Protein AF-A0A2N3DFK4-F1 (afdb_monomer_lite)

Structure (mmCIF, N/CA/C/O backbone):
data_AF-A0A2N3DFK4-F1
#
_entry.id   AF-A0A2N3DFK4-F1
#
loop_
_atom_site.group_PDB
_atom_site.id
_atom_site.type_symbol
_atom_site.label_atom_id
_atom_site.label_alt_id
_atom_site.label_comp_id
_atom_site.label_asym_id
_atom_site.label_entity_id
_atom_site.label_seq_id
_atom_site.pdbx_PDB_ins_code
_atom_site.Cartn_x
_atom_site.Cartn_y
_atom_site.Cartn_z
_atom_site.occupancy
_atom_site.B_iso_or_equiv
_atom_site.auth_seq_id
_atom_site.auth_comp_id
_atom_site.auth_asym_id
_atom_site.auth_atom_id
_atom_site.pdbx_PDB_model_num
ATOM 1 N N . MET A 1 1 ? 39.354 39.787 -42.363 1.00 54.41 1 MET A N 1
ATOM 2 C CA . MET A 1 1 ? 38.501 39.915 -41.153 1.00 54.41 1 MET A CA 1
ATOM 3 C C . MET A 1 1 ? 37.294 38.965 -41.129 1.00 54.41 1 MET A C 1
ATOM 5 O O . MET A 1 1 ? 36.958 38.492 -40.057 1.00 54.41 1 MET A O 1
ATOM 9 N N . LYS A 1 2 ? 36.659 38.620 -42.266 1.00 54.75 2 LYS A N 1
ATOM 10 C CA . LYS A 1 2 ? 35.483 37.714 -42.317 1.00 54.75 2 LYS A CA 1
ATOM 11 C C . LYS A 1 2 ? 35.803 36.222 -42.075 1.00 54.75 2 LYS A C 1
ATOM 13 O O . LYS A 1 2 ? 34.944 35.485 -41.614 1.00 54.75 2 LYS A O 1
ATOM 18 N N . HIS A 1 3 ? 37.034 35.784 -42.357 1.00 55.09 3 HIS A N 1
ATOM 19 C CA . HIS A 1 3 ? 37.445 34.375 -42.220 1.00 55.09 3 HIS A CA 1
ATOM 20 C C . HIS A 1 3 ? 37.731 33.953 -40.770 1.00 55.09 3 HIS A C 1
ATOM 22 O O . HIS A 1 3 ? 37.628 32.777 -40.447 1.00 55.09 3 HIS A O 1
ATOM 28 N N . TRP A 1 4 ? 38.041 34.903 -39.878 1.00 56.91 4 TRP A N 1
ATOM 29 C CA . TRP A 1 4 ? 38.303 34.601 -38.463 1.00 56.91 4 TRP A CA 1
ATOM 30 C C . TRP A 1 4 ? 37.023 34.250 -37.692 1.00 56.91 4 TRP A C 1
ATOM 32 O O . TRP A 1 4 ? 37.063 33.412 -36.799 1.00 56.91 4 TRP A O 1
ATOM 42 N N . ALA A 1 5 ? 35.872 34.805 -38.088 1.00 57.12 5 ALA A N 1
ATOM 43 C CA . ALA A 1 5 ? 34.580 34.495 -37.471 1.00 57.12 5 ALA A CA 1
ATOM 44 C C . ALA A 1 5 ? 34.098 33.058 -37.758 1.00 57.12 5 ALA A C 1
ATOM 46 O O . ALA A 1 5 ? 33.398 32.471 -36.941 1.00 57.12 5 ALA A O 1
ATOM 47 N N . ILE A 1 6 ? 34.496 32.476 -38.895 1.00 57.91 6 ILE A N 1
ATOM 48 C CA . ILE A 1 6 ? 34.094 31.116 -39.292 1.00 57.91 6 ILE A CA 1
ATOM 49 C C . ILE A 1 6 ? 34.887 30.062 -38.505 1.00 57.91 6 ILE A C 1
ATOM 51 O O . ILE A 1 6 ? 34.331 29.050 -38.095 1.00 57.91 6 ILE A O 1
ATOM 55 N N . ILE A 1 7 ? 36.167 30.325 -38.224 1.00 58.62 7 ILE A N 1
ATOM 56 C CA . ILE A 1 7 ? 37.032 29.409 -37.462 1.00 58.62 7 ILE A CA 1
ATOM 57 C C . ILE A 1 7 ? 36.583 29.312 -35.993 1.00 58.62 7 ILE A C 1
ATOM 59 O O . ILE A 1 7 ? 36.612 28.228 -35.414 1.00 58.62 7 ILE A O 1
ATOM 63 N N . LEU A 1 8 ? 36.092 30.410 -35.405 1.00 58.09 8 LEU A N 1
ATOM 64 C CA . LEU A 1 8 ? 35.601 30.415 -34.022 1.00 58.09 8 LEU A CA 1
ATOM 65 C C . LEU A 1 8 ? 34.311 29.590 -33.836 1.00 58.09 8 LEU A C 1
ATOM 67 O O . LEU A 1 8 ? 34.125 28.982 -32.787 1.00 58.09 8 LEU A O 1
ATOM 71 N N . ALA A 1 9 ? 33.438 29.533 -34.848 1.00 57.19 9 ALA A N 1
ATOM 72 C CA . ALA A 1 9 ? 32.181 28.783 -34.782 1.00 57.19 9 ALA A CA 1
ATOM 73 C C . ALA A 1 9 ? 32.377 27.255 -34.860 1.00 57.19 9 ALA A C 1
ATOM 75 O O . ALA A 1 9 ? 31.600 26.508 -34.274 1.00 57.19 9 ALA A O 1
ATOM 76 N N . VAL A 1 10 ? 33.429 26.781 -35.538 1.00 58.81 10 VAL A N 1
ATOM 77 C CA . VAL A 1 10 ? 33.727 25.340 -35.674 1.00 58.81 10 VAL A CA 1
ATOM 78 C C . VAL A 1 10 ? 34.349 24.760 -34.395 1.00 58.81 10 VAL A C 1
ATOM 80 O O . VAL A 1 10 ? 34.093 23.608 -34.058 1.00 58.81 10 VAL A O 1
ATOM 83 N N . LEU A 1 11 ? 35.103 25.559 -33.631 1.00 59.09 11 LEU A N 1
ATOM 84 C CA . LEU A 1 11 ? 35.732 25.120 -32.375 1.00 59.09 11 LEU A CA 1
ATOM 85 C C . LEU A 1 11 ? 34.728 24.879 -31.231 1.00 59.09 11 LEU A C 1
ATOM 87 O O . LEU A 1 11 ? 34.996 24.064 -30.355 1.00 59.09 11 LEU A O 1
ATOM 91 N N . LEU A 1 12 ? 33.565 25.538 -31.243 1.00 58.53 12 LEU A N 1
ATOM 92 C CA . LEU A 1 12 ? 32.531 25.395 -30.204 1.00 58.53 12 LEU A CA 1
ATOM 93 C C . LEU A 1 12 ? 31.617 24.169 -30.396 1.00 58.53 12 LEU A C 1
ATOM 95 O O . LEU A 1 12 ? 30.935 23.778 -29.454 1.00 58.53 12 LEU A O 1
ATOM 99 N N . ALA A 1 13 ? 31.610 23.543 -31.578 1.00 60.88 13 ALA A N 1
ATOM 100 C CA . ALA A 1 13 ? 30.760 22.383 -31.881 1.00 60.88 13 ALA A CA 1
ATOM 101 C C . ALA A 1 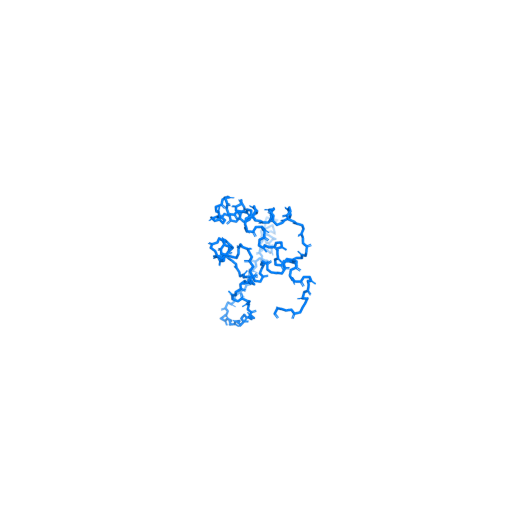13 ? 31.412 21.022 -31.549 1.00 60.88 13 ALA A C 1
ATOM 103 O O . ALA A 1 13 ? 30.752 19.991 -31.621 1.00 60.88 13 ALA A O 1
ATOM 104 N N . GLY A 1 14 ? 32.703 21.001 -31.194 1.00 59.41 14 GLY A N 1
ATOM 105 C CA . GLY A 1 14 ? 33.467 19.764 -30.974 1.00 59.41 14 GLY A CA 1
ATOM 106 C C . GLY A 1 14 ? 33.300 19.109 -29.596 1.00 59.41 14 GLY A C 1
ATOM 107 O O . GLY A 1 14 ? 33.773 17.992 -29.407 1.00 59.41 14 GLY A O 1
ATOM 108 N N . CYS A 1 15 ? 32.644 19.768 -28.635 1.00 66.31 15 CYS A N 1
ATOM 109 C CA . CYS A 1 15 ? 32.520 19.264 -27.259 1.00 66.31 15 CYS A CA 1
ATOM 110 C C . CYS A 1 15 ? 31.260 18.413 -26.996 1.00 66.31 15 CYS A C 1
ATOM 112 O O . CYS A 1 15 ? 31.079 17.962 -25.870 1.00 66.31 15 CYS A O 1
ATOM 114 N N . ASP A 1 16 ? 30.412 18.167 -28.000 1.00 70.69 16 ASP A N 1
ATOM 115 C CA . ASP A 1 16 ? 29.177 17.367 -27.873 1.00 70.69 16 ASP A CA 1
ATOM 116 C C . ASP A 1 16 ? 29.331 15.987 -28.547 1.00 70.69 16 ASP A C 1
ATOM 118 O O . ASP A 1 16 ? 28.545 15.571 -29.398 1.00 70.69 16 ASP A O 1
ATOM 122 N N . SER A 1 17 ? 30.418 15.277 -28.225 1.00 73.19 17 SER A N 1
ATOM 123 C CA . SER A 1 17 ? 30.526 13.855 -28.573 1.00 73.19 17 SER A CA 1
ATOM 124 C C . SER A 1 17 ? 29.828 13.047 -27.486 1.00 73.19 17 SER A C 1
ATOM 126 O O . SER A 1 17 ? 30.266 13.041 -26.334 1.00 73.19 17 SER A O 1
ATOM 128 N N . ARG A 1 18 ? 28.728 12.372 -27.837 1.00 77.69 18 ARG A N 1
ATOM 129 C CA . ARG A 1 18 ? 28.069 11.433 -26.922 1.00 77.69 18 ARG A CA 1
ATOM 130 C C . ARG A 1 18 ? 29.042 10.296 -26.592 1.00 77.69 18 ARG A C 1
ATOM 132 O O . ARG A 1 18 ? 29.732 9.834 -27.499 1.00 77.69 18 ARG A O 1
ATOM 139 N N . PRO A 1 19 ? 29.104 9.834 -25.333 1.00 82.44 19 PRO A N 1
ATOM 140 C CA . PRO A 1 19 ? 29.914 8.674 -24.999 1.00 82.44 19 PRO A CA 1
ATOM 141 C C . PRO A 1 19 ? 29.431 7.456 -25.792 1.00 82.44 19 PRO A C 1
ATOM 143 O O . PRO A 1 19 ? 28.224 7.218 -25.889 1.00 82.44 19 PRO A O 1
ATOM 146 N N . ASP A 1 20 ? 30.369 6.674 -26.325 1.00 83.38 20 ASP A N 1
ATOM 147 C CA . ASP A 1 20 ? 30.066 5.351 -26.865 1.00 83.38 20 ASP A CA 1
ATOM 148 C C . ASP A 1 20 ? 29.647 4.435 -25.709 1.00 83.38 20 ASP A C 1
ATOM 150 O O . ASP A 1 20 ? 30.456 4.055 -24.859 1.00 83.38 20 ASP A O 1
ATOM 154 N N . VAL A 1 21 ? 28.356 4.106 -25.654 1.00 89.12 21 VAL A N 1
ATOM 155 C CA . VAL A 1 21 ? 27.804 3.166 -24.674 1.00 89.12 21 VAL A CA 1
ATOM 156 C C . VAL A 1 21 ? 27.766 1.780 -25.304 1.00 89.12 21 VAL A C 1
ATOM 158 O O . VAL A 1 21 ? 26.984 1.523 -26.219 1.00 89.12 21 VAL A O 1
ATOM 161 N N . VAL A 1 22 ? 28.593 0.870 -24.790 1.00 90.75 22 VAL A N 1
ATOM 162 C CA . VAL A 1 22 ? 28.540 -0.554 -25.138 1.00 90.75 22 VAL A CA 1
ATOM 163 C C . VAL A 1 22 ? 27.691 -1.275 -24.095 1.00 90.75 22 VAL A C 1
ATOM 165 O O . VAL A 1 22 ? 28.096 -1.410 -22.941 1.00 90.75 22 VAL A O 1
ATOM 168 N N . PHE A 1 23 ? 26.507 -1.742 -24.492 1.00 91.19 23 PHE A N 1
ATOM 169 C CA . PHE A 1 23 ? 25.668 -2.578 -23.636 1.00 91.19 23 PHE A CA 1
ATOM 170 C C . PHE A 1 23 ? 26.189 -4.015 -23.634 1.00 91.19 23 PHE A C 1
ATOM 172 O O . PHE A 1 23 ? 26.379 -4.620 -24.689 1.00 91.19 23 PHE A O 1
ATOM 179 N N . VAL A 1 24 ? 26.396 -4.568 -22.442 1.00 91.56 24 VAL A N 1
ATOM 180 C CA . VAL A 1 24 ? 26.731 -5.981 -22.240 1.00 91.56 24 VAL A CA 1
ATOM 181 C C . VAL A 1 24 ? 25.594 -6.670 -21.501 1.00 91.56 24 VAL A C 1
ATOM 183 O O . VAL A 1 24 ? 24.875 -6.042 -20.724 1.00 91.56 24 VAL A O 1
ATOM 186 N N . ASN A 1 25 ? 25.432 -7.970 -21.734 1.00 92.62 25 ASN A N 1
ATOM 187 C CA . ASN A 1 25 ? 24.485 -8.765 -20.964 1.00 92.62 25 ASN A CA 1
ATOM 188 C C . ASN A 1 25 ? 24.968 -8.871 -19.515 1.00 92.62 25 ASN A C 1
ATOM 190 O O . ASN A 1 25 ? 26.109 -9.257 -19.264 1.00 92.62 25 ASN A O 1
ATOM 194 N N . ALA A 1 26 ? 24.080 -8.567 -18.576 1.00 91.31 26 ALA A N 1
ATOM 195 C CA . ALA A 1 26 ? 24.291 -8.769 -17.152 1.00 91.31 26 ALA A CA 1
ATOM 196 C C . ALA A 1 26 ? 23.145 -9.621 -16.602 1.00 91.31 26 ALA A C 1
ATOM 198 O O . ALA A 1 26 ? 21.996 -9.466 -17.016 1.00 91.31 26 ALA A O 1
ATOM 199 N N . ALA A 1 27 ? 23.467 -10.518 -15.676 1.00 94.12 27 ALA A N 1
ATOM 200 C CA . ALA A 1 27 ? 22.487 -11.289 -14.928 1.00 94.12 27 ALA A CA 1
ATOM 201 C C . ALA A 1 27 ? 22.459 -10.789 -13.483 1.00 94.12 27 ALA A C 1
ATOM 203 O O . ALA A 1 27 ? 23.504 -10.471 -12.913 1.00 94.12 27 ALA A O 1
ATOM 204 N N . ILE A 1 28 ? 21.265 -10.743 -12.901 1.00 93.94 28 ILE A N 1
ATOM 205 C CA . ILE A 1 28 ? 21.055 -10.462 -11.482 1.00 93.94 28 ILE A CA 1
ATOM 206 C C . ILE A 1 28 ? 20.170 -11.556 -10.890 1.00 93.94 28 ILE A C 1
ATOM 208 O O . ILE A 1 28 ? 19.244 -12.032 -11.548 1.00 93.94 28 ILE A O 1
ATOM 212 N N . THR A 1 29 ? 20.454 -11.939 -9.651 1.00 94.94 29 THR A N 1
ATOM 213 C CA . THR A 1 29 ? 19.583 -12.805 -8.851 1.00 94.94 29 THR A CA 1
ATOM 214 C C . THR A 1 29 ? 18.762 -11.911 -7.935 1.00 94.94 29 THR A C 1
ATOM 216 O O . THR A 1 29 ? 19.333 -11.096 -7.208 1.00 94.94 29 THR A O 1
ATOM 219 N N . LEU A 1 30 ? 17.436 -12.030 -7.992 1.00 90.75 30 LEU A N 1
ATOM 220 C CA . LEU A 1 30 ? 16.549 -11.302 -7.087 1.00 90.75 30 LEU A CA 1
ATOM 221 C C . LEU A 1 30 ? 16.521 -11.992 -5.713 1.00 90.75 30 LEU A C 1
ATOM 223 O O . LEU A 1 30 ? 16.631 -13.218 -5.666 1.00 90.75 30 LEU A O 1
ATOM 227 N N . PRO A 1 31 ? 16.407 -11.231 -4.609 1.00 88.56 31 PRO A N 1
ATOM 228 C CA . PRO A 1 31 ? 16.175 -11.812 -3.293 1.00 88.56 31 PRO A CA 1
ATOM 229 C C . PRO A 1 31 ? 14.798 -12.485 -3.228 1.00 88.56 31 PRO A C 1
ATOM 231 O O . PRO A 1 31 ? 13.912 -12.176 -4.029 1.00 88.56 31 PRO A O 1
ATOM 234 N N . ASP A 1 32 ? 14.627 -13.374 -2.251 1.00 88.81 32 ASP A N 1
ATOM 235 C CA . ASP A 1 32 ? 13.341 -14.012 -1.980 1.00 88.81 32 ASP A CA 1
ATOM 236 C C . ASP A 1 32 ? 12.300 -12.984 -1.514 1.00 88.81 32 ASP A C 1
ATOM 238 O O . ASP A 1 32 ? 12.620 -12.013 -0.822 1.00 88.81 32 ASP A O 1
ATOM 242 N N . ASP A 1 33 ? 11.043 -13.226 -1.878 1.00 86.44 33 ASP A N 1
ATOM 243 C CA . ASP A 1 33 ? 9.894 -12.398 -1.523 1.00 86.44 33 ASP A CA 1
ATOM 244 C C . ASP A 1 33 ? 8.756 -13.312 -1.033 1.00 86.44 33 ASP A C 1
ATOM 246 O O . ASP A 1 33 ? 8.619 -14.421 -1.565 1.00 86.44 33 ASP A O 1
ATOM 250 N N . PRO A 1 34 ? 7.931 -12.919 -0.040 1.00 86.12 34 PRO A N 1
ATOM 251 C CA . PRO A 1 34 ? 6.831 -13.751 0.415 1.00 86.12 34 PRO A CA 1
ATOM 252 C C . PRO A 1 34 ? 5.875 -14.031 -0.740 1.00 86.12 34 PRO A C 1
ATOM 254 O O . PRO A 1 34 ? 5.339 -13.110 -1.357 1.00 86.12 34 PRO A O 1
ATOM 257 N N . ALA A 1 35 ? 5.650 -15.313 -1.012 1.00 85.19 35 ALA A N 1
ATOM 258 C CA . ALA A 1 35 ? 4.698 -15.742 -2.030 1.00 85.19 35 ALA A CA 1
ATOM 259 C C . ALA A 1 35 ? 3.244 -15.547 -1.573 1.00 85.19 35 ALA A C 1
ATOM 261 O O . ALA A 1 35 ? 2.351 -15.372 -2.399 1.00 85.19 35 ALA A O 1
ATOM 262 N N . GLU A 1 36 ? 3.013 -15.566 -0.258 1.00 91.44 36 GLU A N 1
ATOM 263 C CA . GLU A 1 36 ? 1.685 -15.587 0.342 1.00 91.44 36 GLU A CA 1
ATOM 264 C C . GLU A 1 36 ? 1.489 -14.443 1.339 1.00 91.44 36 GLU A C 1
ATOM 266 O O . GLU A 1 36 ? 2.421 -13.941 1.971 1.00 91.44 36 GLU A O 1
ATOM 271 N N . LEU A 1 37 ? 0.232 -14.036 1.468 1.00 94.12 37 LEU A N 1
ATOM 272 C CA . LEU A 1 37 ? -0.235 -13.071 2.450 1.00 94.12 37 LEU A CA 1
ATOM 273 C C . LEU A 1 37 ? -0.631 -13.802 3.752 1.00 94.12 37 LEU A C 1
ATOM 275 O O . LEU A 1 37 ? -1.198 -14.893 3.673 1.00 94.12 37 LEU A O 1
ATOM 279 N N . PRO A 1 38 ? -0.386 -13.226 4.948 1.00 94.25 38 PRO A N 1
ATOM 280 C CA . PRO A 1 38 ? -0.765 -13.845 6.215 1.00 94.25 38 PRO A CA 1
ATOM 281 C C . PRO A 1 38 ? -2.263 -14.173 6.289 1.00 94.25 38 PRO A C 1
ATOM 283 O O . PRO A 1 38 ? -3.085 -13.420 5.755 1.00 94.25 38 PRO A O 1
ATOM 286 N N . PRO A 1 39 ? -2.654 -15.246 6.997 1.00 94.44 39 PRO A N 1
ATOM 287 C CA . PRO A 1 39 ? -4.061 -15.562 7.194 1.00 94.44 39 PRO A CA 1
ATOM 288 C C . PRO A 1 39 ? -4.767 -14.453 7.986 1.00 94.44 39 PRO A C 1
ATOM 290 O O . PRO A 1 39 ? -4.220 -13.906 8.943 1.00 94.44 39 PRO A O 1
ATOM 293 N N . GLY A 1 40 ? -6.009 -14.144 7.613 1.00 93.00 40 GLY A N 1
ATOM 294 C CA . GLY A 1 40 ? -6.815 -13.133 8.293 1.00 93.00 40 GLY A CA 1
ATOM 295 C C . GLY A 1 40 ? -8.180 -12.911 7.635 1.00 93.00 40 GLY A C 1
ATOM 296 O O . GLY A 1 40 ? -8.396 -13.351 6.501 1.00 93.00 40 GLY A O 1
ATOM 297 N N . PRO A 1 41 ? -9.117 -12.245 8.333 1.00 94.62 41 PRO A N 1
ATOM 298 C CA . PRO A 1 41 ? -10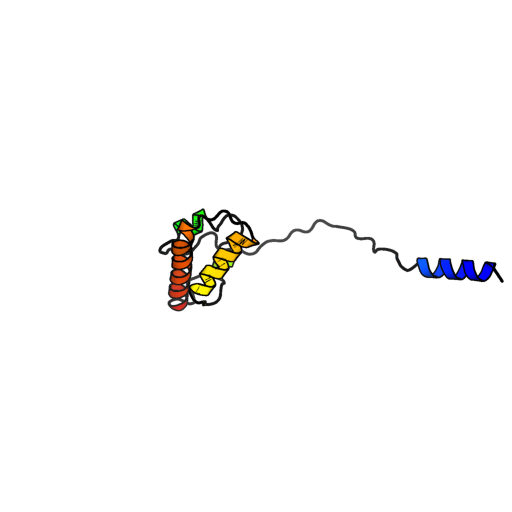.401 -11.859 7.749 1.00 94.62 41 PRO A CA 1
ATOM 299 C C . PRO A 1 41 ? -10.173 -10.920 6.557 1.00 94.62 41 PRO A C 1
ATOM 301 O O . PRO A 1 41 ? -9.382 -9.990 6.666 1.00 94.62 41 PRO A O 1
ATOM 304 N N . GLY A 1 42 ? -10.836 -11.176 5.427 1.00 95.69 42 GLY A N 1
ATOM 305 C CA . GLY A 1 42 ? -10.680 -10.387 4.199 1.00 95.69 42 GLY A CA 1
ATOM 306 C C . GLY A 1 42 ? -9.498 -10.773 3.302 1.00 95.69 42 GLY A C 1
ATOM 307 O O . GLY A 1 42 ? -9.289 -10.140 2.269 1.00 95.69 42 GLY A O 1
ATOM 308 N N . LEU A 1 43 ? -8.746 -11.835 3.636 1.00 96.19 43 LEU A N 1
ATOM 309 C CA . LEU A 1 43 ? -7.621 -12.306 2.813 1.00 96.19 43 LEU A CA 1
ATOM 310 C C . LEU A 1 43 ? -8.035 -12.577 1.360 1.00 96.19 43 LEU A C 1
ATOM 312 O O . LEU A 1 43 ? -7.317 -12.197 0.440 1.00 96.19 43 LEU A O 1
ATOM 316 N N . GLN A 1 44 ? -9.185 -13.223 1.149 1.00 95.81 44 GLN A N 1
ATOM 317 C CA . GLN A 1 44 ? -9.649 -13.571 -0.194 1.00 95.81 44 GLN A CA 1
ATOM 318 C C . GLN A 1 44 ? -9.862 -12.322 -1.057 1.00 95.81 44 GLN A C 1
ATOM 320 O O . GLN A 1 44 ? -9.364 -12.276 -2.181 1.00 95.81 44 GLN A O 1
ATOM 325 N N . ALA A 1 45 ? -10.492 -11.280 -0.505 1.00 96.12 45 ALA A N 1
ATOM 326 C CA . ALA A 1 45 ? -10.670 -10.011 -1.199 1.00 96.12 45 ALA A CA 1
ATOM 327 C C . ALA A 1 45 ? -9.320 -9.405 -1.622 1.00 96.12 45 ALA A C 1
ATOM 329 O O . ALA A 1 45 ? -9.180 -8.940 -2.750 1.00 96.12 45 ALA A O 1
ATOM 330 N N . VAL A 1 46 ? -8.289 -9.466 -0.773 1.00 96.69 46 VAL A N 1
ATOM 331 C CA . VAL A 1 46 ? -6.949 -8.968 -1.132 1.00 96.69 46 VAL A CA 1
ATOM 332 C C . VAL A 1 46 ? -6.272 -9.838 -2.192 1.00 96.69 46 VAL A C 1
ATOM 334 O O . VAL A 1 46 ? -5.687 -9.305 -3.136 1.00 96.69 46 VAL A O 1
ATOM 337 N N . VAL A 1 47 ? -6.358 -11.166 -2.079 1.00 95.12 47 VAL A N 1
ATOM 338 C CA . VAL A 1 47 ? -5.767 -12.090 -3.061 1.00 95.12 47 VAL A CA 1
ATOM 339 C C . VAL A 1 47 ? -6.363 -11.862 -4.448 1.00 95.12 47 VAL A C 1
ATOM 341 O O . VAL A 1 47 ? -5.610 -11.781 -5.417 1.00 95.12 47 VAL A O 1
ATOM 344 N N . GLU A 1 48 ? -7.680 -11.684 -4.535 1.00 94.88 48 GLU A N 1
ATOM 345 C CA . GLU A 1 48 ? -8.401 -11.485 -5.795 1.00 94.88 48 GLU A CA 1
ATOM 346 C C . GLU A 1 48 ? -8.145 -10.107 -6.424 1.00 94.88 48 GLU A C 1
ATOM 348 O O . GLU A 1 48 ? -8.133 -9.988 -7.649 1.00 94.88 48 GLU A O 1
ATOM 353 N N . ASN A 1 49 ? -7.901 -9.071 -5.612 1.00 95.81 49 ASN A N 1
ATOM 354 C CA . ASN A 1 49 ? -7.866 -7.684 -6.088 1.00 95.81 49 ASN A CA 1
ATOM 355 C C . ASN A 1 49 ? -6.465 -7.044 -6.130 1.00 95.81 49 ASN A C 1
ATOM 357 O O . ASN A 1 49 ? -6.271 -6.060 -6.845 1.00 95.81 49 ASN A O 1
ATOM 361 N N . CYS A 1 50 ? -5.482 -7.538 -5.367 1.00 95.50 50 CYS A N 1
ATOM 362 C CA . CYS A 1 50 ? -4.239 -6.790 -5.105 1.00 95.50 50 CYS A CA 1
ATOM 363 C C . CYS A 1 50 ? -2.945 -7.489 -5.551 1.00 95.50 50 CYS A C 1
ATOM 365 O O . CYS A 1 50 ? -1.896 -6.850 -5.591 1.00 95.50 50 CYS A O 1
ATOM 367 N N . THR A 1 51 ? -2.986 -8.774 -5.909 1.00 93.75 51 THR A N 1
ATOM 368 C CA . THR A 1 51 ? -1.773 -9.573 -6.196 1.00 93.75 51 THR A CA 1
ATOM 369 C C . THR A 1 51 ? -1.332 -9.552 -7.664 1.00 93.75 51 THR A C 1
ATOM 371 O O . THR A 1 51 ? -0.294 -10.109 -8.011 1.00 93.75 51 THR A O 1
ATOM 374 N N . ALA A 1 52 ? -2.080 -8.870 -8.537 1.00 93.62 52 ALA A N 1
ATOM 375 C CA . ALA A 1 52 ? -1.803 -8.828 -9.973 1.00 93.62 52 ALA A CA 1
ATOM 376 C C . ALA A 1 52 ? -0.616 -7.927 -10.372 1.00 93.62 52 ALA A C 1
AT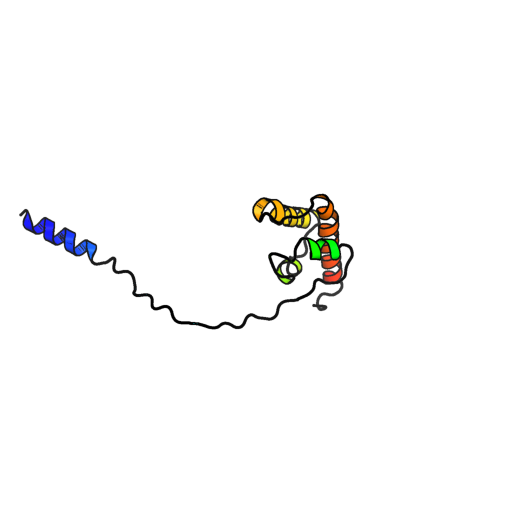OM 378 O O . ALA A 1 52 ? -0.024 -8.136 -11.430 1.00 93.62 52 ALA A O 1
ATOM 379 N N . CYS A 1 53 ? -0.286 -6.908 -9.569 1.00 95.81 53 CYS A N 1
ATOM 380 C CA . CYS A 1 53 ? 0.623 -5.829 -9.991 1.00 95.81 53 CYS A CA 1
ATOM 381 C C . CYS A 1 53 ? 1.916 -5.727 -9.174 1.00 95.81 53 CYS A C 1
ATOM 383 O O . CYS A 1 53 ? 2.920 -5.232 -9.684 1.00 95.81 53 CYS A O 1
ATOM 385 N N . HIS A 1 54 ? 1.905 -6.143 -7.911 1.00 95.00 54 HIS A N 1
ATOM 386 C CA . HIS A 1 54 ? 3.074 -6.101 -7.037 1.00 95.00 54 HIS A CA 1
ATOM 387 C C . HIS A 1 54 ? 3.030 -7.249 -6.033 1.00 95.00 54 HIS A C 1
ATOM 389 O O . HIS A 1 54 ? 1.982 -7.843 -5.780 1.00 95.00 54 HIS A O 1
ATOM 395 N N . SER A 1 55 ? 4.177 -7.538 -5.433 1.00 93.25 55 SER A N 1
ATOM 396 C CA . SER A 1 55 ? 4.314 -8.631 -4.483 1.00 93.25 55 SER A CA 1
ATOM 397 C C . SER A 1 55 ? 3.662 -8.349 -3.120 1.00 93.25 55 SER A C 1
ATOM 399 O O . SER A 1 55 ? 3.417 -7.184 -2.766 1.00 93.25 55 SER A O 1
ATOM 401 N N . PRO A 1 56 ? 3.410 -9.403 -2.319 1.00 93.56 56 PRO A N 1
ATOM 402 C CA . PRO A 1 56 ? 2.931 -9.284 -0.945 1.00 93.56 56 PRO A CA 1
ATOM 403 C C . PRO A 1 56 ? 3.789 -8.405 -0.039 1.00 93.56 56 PRO A C 1
ATOM 405 O O . PRO A 1 56 ? 3.240 -7.628 0.743 1.00 93.56 56 PRO A O 1
ATOM 408 N N . SER A 1 57 ? 5.119 -8.440 -0.156 1.00 91.69 57 SER A N 1
ATOM 409 C CA . SER A 1 57 ? 5.983 -7.644 0.728 1.00 91.69 57 SER A CA 1
ATOM 410 C C . SER A 1 57 ? 5.765 -6.142 0.602 1.00 91.69 57 SER A C 1
ATOM 412 O O . SER A 1 57 ? 5.924 -5.426 1.588 1.00 91.69 57 SER A O 1
ATOM 414 N N . THR A 1 58 ? 5.353 -5.644 -0.566 1.00 92.31 58 THR A N 1
ATOM 415 C CA . THR A 1 58 ? 5.027 -4.219 -0.741 1.00 92.31 58 THR A CA 1
ATOM 416 C C . THR A 1 58 ? 3.847 -3.812 0.150 1.00 92.31 58 THR A C 1
ATOM 418 O O . THR A 1 58 ? 3.816 -2.701 0.684 1.00 92.31 58 THR A O 1
ATOM 421 N N . MET A 1 59 ? 2.898 -4.729 0.360 1.00 93.88 59 MET A N 1
ATOM 422 C CA . MET A 1 59 ? 1.757 -4.540 1.257 1.00 93.88 59 MET A CA 1
ATOM 423 C C . MET A 1 59 ? 2.157 -4.728 2.726 1.00 93.88 59 MET A C 1
ATOM 425 O O . MET A 1 59 ? 1.756 -3.942 3.581 1.00 93.88 59 MET A O 1
ATOM 429 N N . LEU A 1 60 ? 2.976 -5.738 3.028 1.00 91.81 60 LEU A N 1
ATOM 430 C CA . LEU A 1 60 ? 3.315 -6.117 4.405 1.00 91.81 60 LEU A CA 1
ATOM 431 C C . LEU A 1 60 ? 4.347 -5.202 5.074 1.00 91.81 60 LEU A C 1
ATOM 433 O O . LEU A 1 60 ? 4.388 -5.141 6.299 1.00 91.81 60 LEU A O 1
ATOM 437 N N . GLN A 1 61 ? 5.154 -4.479 4.295 1.00 90.81 61 GLN A N 1
ATOM 438 C CA . GLN A 1 61 ? 6.187 -3.568 4.806 1.00 90.81 61 GLN A CA 1
ATOM 439 C C . GLN A 1 61 ? 5.669 -2.160 5.135 1.00 90.81 61 GLN A C 1
ATOM 441 O O . GLN A 1 61 ? 6.458 -1.265 5.446 1.00 90.81 61 GLN A O 1
ATOM 446 N N . GLN A 1 62 ? 4.355 -1.926 5.064 1.00 93.31 62 GLN A N 1
ATOM 447 C CA . GLN A 1 62 ? 3.804 -0.635 5.461 1.00 93.31 62 GLN A CA 1
ATOM 448 C C . GLN A 1 62 ? 3.987 -0.417 6.972 1.00 93.31 62 GLN A C 1
ATOM 450 O O . GLN A 1 62 ? 3.742 -1.335 7.759 1.00 93.31 62 GLN A O 1
ATOM 455 N N . PRO A 1 63 ? 4.377 0.795 7.410 1.00 92.81 63 PRO A N 1
ATOM 456 C CA . PRO A 1 63 ? 4.418 1.110 8.831 1.00 92.81 63 PRO A CA 1
ATOM 457 C C . PRO A 1 63 ? 3.021 0.977 9.446 1.00 92.81 63 PRO A C 1
ATOM 459 O O . PRO A 1 63 ? 2.012 1.001 8.740 1.00 92.81 63 PRO A O 1
ATOM 462 N N . GLN A 1 64 ? 2.954 0.894 10.776 1.00 93.44 64 GLN A N 1
ATOM 463 C CA . GLN A 1 64 ? 1.680 0.929 11.495 1.00 93.44 64 GLN A CA 1
ATOM 464 C C . GLN A 1 64 ? 0.944 2.230 11.167 1.00 93.44 64 GLN A C 1
ATOM 466 O O . GLN A 1 64 ? 1.423 3.324 11.477 1.00 93.44 64 GLN A O 1
ATOM 471 N N . VAL A 1 65 ? -0.203 2.112 10.503 1.00 95.44 65 VAL A N 1
ATOM 472 C CA . VAL A 1 65 ? -0.981 3.253 10.027 1.00 95.44 65 VAL A CA 1
ATOM 473 C C . VAL A 1 65 ? -2.458 3.060 10.351 1.00 95.44 65 VAL A C 1
ATOM 475 O O . VAL A 1 65 ? -2.959 1.937 10.371 1.00 95.44 65 VAL A O 1
ATOM 478 N N . PRO A 1 66 ? -3.193 4.153 10.609 1.00 96.62 66 PRO A N 1
ATOM 479 C CA . PRO A 1 66 ? -4.614 4.053 10.898 1.00 96.62 66 PRO A CA 1
ATOM 480 C C . PRO A 1 66 ? -5.394 3.591 9.663 1.00 96.62 66 PRO A C 1
ATOM 482 O O . PRO A 1 66 ? -4.979 3.816 8.525 1.00 96.62 66 PRO A O 1
ATOM 485 N N . ARG A 1 67 ? -6.594 3.048 9.892 1.00 97.12 67 ARG A N 1
ATOM 486 C CA . ARG A 1 67 ? -7.546 2.640 8.848 1.00 97.12 67 ARG A CA 1
ATOM 487 C C . ARG A 1 67 ? -7.694 3.661 7.714 1.00 97.12 67 ARG A C 1
ATOM 489 O O . ARG A 1 67 ? -7.558 3.306 6.552 1.00 97.12 67 ARG A O 1
ATOM 496 N N . ALA A 1 68 ? -7.904 4.935 8.049 1.00 97.88 68 ALA A N 1
ATOM 497 C CA . ALA A 1 68 ? -8.091 5.997 7.055 1.00 97.88 68 ALA A CA 1
ATOM 498 C C . ALA A 1 68 ? -6.893 6.132 6.095 1.00 97.88 68 ALA A C 1
ATOM 500 O O . ALA A 1 68 ? -7.036 6.529 4.938 1.00 97.88 68 ALA A O 1
ATOM 501 N N . LYS A 1 69 ? -5.685 5.784 6.558 1.00 98.12 69 LYS A N 1
ATOM 502 C CA . LYS A 1 69 ? -4.507 5.765 5.697 1.00 98.12 69 LYS A CA 1
ATOM 503 C C . LYS A 1 69 ? -4.505 4.551 4.771 1.00 98.12 69 LYS A C 1
ATOM 505 O O . LYS A 1 69 ? -4.128 4.711 3.614 1.00 98.12 69 LYS A O 1
ATOM 510 N N . TRP A 1 70 ? -4.949 3.387 5.244 1.00 97.69 70 TRP A N 1
ATOM 511 C CA . TRP A 1 70 ? -5.172 2.212 4.397 1.00 97.69 70 T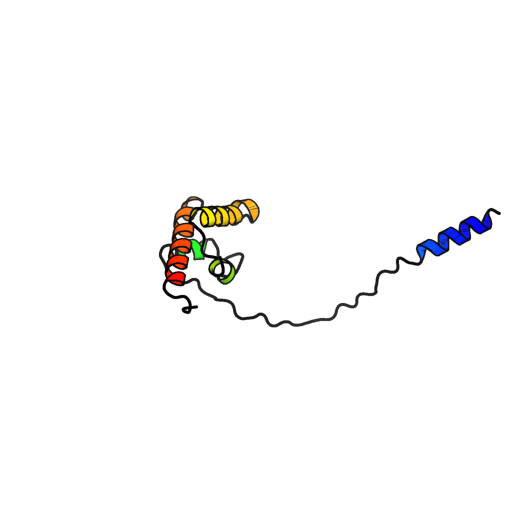RP A CA 1
ATOM 512 C C . TRP A 1 70 ? -6.202 2.479 3.304 1.00 97.69 70 TRP A C 1
ATOM 514 O O . TRP A 1 70 ? -5.911 2.216 2.142 1.00 97.69 70 TRP A O 1
ATOM 524 N N . GLU A 1 71 ? -7.330 3.104 3.643 1.00 97.88 71 GLU A N 1
ATOM 525 C CA . GLU A 1 71 ? -8.343 3.535 2.668 1.00 97.88 71 GLU A CA 1
ATOM 526 C C . GLU A 1 71 ? -7.714 4.419 1.586 1.00 97.88 71 GLU A C 1
ATOM 528 O O . GLU A 1 71 ? -7.804 4.110 0.404 1.00 97.88 71 GLU A O 1
ATOM 533 N N . SER A 1 72 ? -6.957 5.449 1.981 1.00 98.00 72 SER A N 1
ATOM 534 C CA . SER A 1 72 ? -6.244 6.314 1.032 1.00 98.00 72 SER A CA 1
ATOM 535 C C . SER A 1 72 ? -5.238 5.559 0.149 1.00 98.00 72 SER A C 1
ATOM 537 O O . SER A 1 72 ? -5.071 5.906 -1.022 1.00 98.00 72 SER A O 1
ATOM 539 N N . MET A 1 73 ? -4.549 4.544 0.678 1.00 97.44 73 MET A N 1
ATOM 540 C CA . MET A 1 73 ? -3.605 3.738 -0.103 1.00 97.44 73 MET A CA 1
ATOM 541 C C . MET A 1 73 ? -4.323 2.827 -1.102 1.00 97.44 73 MET A C 1
ATOM 543 O O . MET A 1 73 ? -3.885 2.751 -2.249 1.00 97.44 73 MET A O 1
ATOM 547 N N . VAL A 1 74 ? -5.441 2.209 -0.714 1.00 97.31 74 VAL A N 1
ATOM 548 C CA . VAL A 1 74 ? -6.285 1.418 -1.624 1.00 97.31 74 VAL A CA 1
ATOM 549 C C . VAL A 1 74 ? -6.891 2.319 -2.704 1.00 97.31 74 VAL A C 1
ATOM 551 O O . VAL A 1 74 ? -6.753 2.018 -3.888 1.00 97.31 74 VAL A O 1
ATOM 554 N N . SER A 1 75 ? -7.433 3.488 -2.341 1.00 97.19 75 SER A N 1
ATOM 555 C CA . SER A 1 75 ? -7.914 4.485 -3.310 1.00 97.19 75 SER A CA 1
ATOM 556 C C . SER A 1 75 ? -6.818 4.907 -4.287 1.00 97.19 75 SER A C 1
ATOM 558 O O . SER A 1 75 ? -7.072 5.008 -5.482 1.00 97.19 75 SER A O 1
ATOM 560 N N . LYS A 1 76 ? -5.565 5.068 -3.835 1.00 97.56 76 LYS A N 1
ATOM 561 C CA . LYS A 1 76 ? -4.432 5.344 -4.735 1.00 97.56 76 LYS A CA 1
ATOM 562 C C . LYS A 1 76 ? -4.229 4.221 -5.763 1.00 97.56 76 LYS A C 1
ATOM 564 O O . LYS A 1 76 ? -3.935 4.524 -6.922 1.00 97.56 76 LYS A O 1
ATOM 569 N N . MET A 1 77 ? -4.375 2.951 -5.372 1.00 98.00 77 MET A N 1
ATOM 570 C CA . MET A 1 77 ? -4.264 1.820 -6.307 1.00 98.00 77 MET A CA 1
ATOM 571 C C . MET A 1 77 ? -5.315 1.904 -7.410 1.00 98.00 77 MET A C 1
ATOM 573 O O . MET A 1 77 ? -4.997 1.709 -8.581 1.00 98.00 77 MET A O 1
ATOM 577 N N . ILE A 1 78 ? -6.533 2.290 -7.052 1.00 97.12 78 ILE A N 1
ATOM 578 C CA . ILE A 1 78 ? -7.658 2.407 -7.980 1.00 97.12 78 ILE A CA 1
ATOM 579 C C . ILE A 1 78 ? -7.512 3.659 -8.856 1.00 97.12 78 ILE A C 1
ATOM 581 O O . ILE A 1 78 ? -7.492 3.592 -10.083 1.00 97.12 78 ILE A O 1
ATOM 585 N N . GLU A 1 79 ? -7.352 4.830 -8.248 1.00 97.25 79 GLU A N 1
ATOM 586 C CA . GLU A 1 79 ? -7.426 6.110 -8.951 1.00 97.25 79 GLU A CA 1
ATOM 587 C C . GLU A 1 79 ? -6.159 6.429 -9.744 1.00 97.25 79 GLU A C 1
ATOM 589 O O . GLU A 1 79 ? -6.244 6.946 -10.860 1.00 97.25 79 GLU A O 1
ATOM 594 N N . THR A 1 80 ? -4.982 6.131 -9.187 1.00 98.06 80 THR A N 1
ATOM 595 C CA . THR A 1 80 ? -3.693 6.463 -9.814 1.00 98.06 80 THR A CA 1
ATOM 596 C C . THR A 1 80 ? -3.160 5.298 -10.633 1.00 98.06 80 THR A C 1
ATOM 598 O O . THR A 1 80 ? -2.802 5.487 -11.793 1.00 98.06 80 THR A O 1
ATOM 601 N N . TYR A 1 81 ? -3.126 4.097 -10.049 1.00 97.44 81 TYR A N 1
ATOM 602 C CA . TYR A 1 81 ? -2.557 2.914 -10.707 1.00 97.44 81 TYR A CA 1
ATOM 603 C C . TYR A 1 81 ? -3.577 2.102 -11.513 1.00 97.44 81 TYR A C 1
ATOM 605 O O . TYR A 1 81 ? -3.182 1.168 -12.205 1.00 97.44 81 TYR A O 1
ATOM 613 N N . LYS A 1 82 ? -4.859 2.495 -11.490 1.00 97.12 82 LYS A N 1
ATOM 614 C CA . LYS A 1 82 ? -5.940 1.888 -12.285 1.00 97.12 82 LYS A CA 1
ATOM 615 C C . LYS A 1 82 ? -6.147 0.401 -11.992 1.00 97.12 82 LYS A C 1
ATOM 617 O O . LYS A 1 82 ? -6.556 -0.347 -12.877 1.00 97.1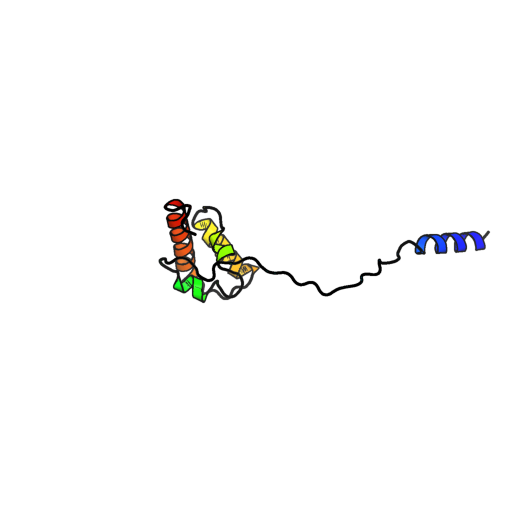2 82 LYS A O 1
ATOM 622 N N . ALA A 1 83 ? -5.880 -0.016 -10.754 1.00 97.38 83 ALA A N 1
ATOM 623 C CA . ALA A 1 83 ? -6.193 -1.362 -10.300 1.00 97.38 83 ALA A CA 1
ATOM 624 C C . ALA A 1 83 ? -7.712 -1.611 -10.433 1.00 97.38 83 ALA A C 1
ATOM 626 O O . ALA A 1 83 ? -8.496 -0.776 -9.970 1.00 97.38 83 ALA A O 1
ATOM 627 N N . PRO A 1 84 ? -8.140 -2.722 -11.059 1.00 95.62 84 PRO A N 1
ATOM 628 C CA . PRO A 1 84 ? -9.549 -3.033 -11.286 1.00 95.62 84 PRO A CA 1
ATOM 629 C C . PRO A 1 84 ? -10.175 -3.652 -10.028 1.00 95.62 84 PRO A C 1
ATOM 631 O O . PRO A 1 84 ? -10.533 -4.824 -10.019 1.00 95.62 84 PRO A O 1
ATOM 634 N N . VAL A 1 85 ? -10.255 -2.869 -8.953 1.00 95.94 85 VAL A N 1
ATOM 635 C CA . VAL A 1 85 ? -10.831 -3.295 -7.671 1.00 95.94 85 VAL A CA 1
ATOM 636 C C . VAL A 1 85 ? -12.299 -2.892 -7.618 1.00 95.94 85 VAL A C 1
ATOM 638 O O . VAL A 1 85 ? -12.635 -1.750 -7.934 1.00 95.94 85 VAL A O 1
ATOM 641 N N . ASP A 1 86 ? -13.162 -3.811 -7.192 1.00 89.25 86 ASP A N 1
ATOM 642 C CA . ASP A 1 86 ? -14.558 -3.493 -6.894 1.00 89.25 86 ASP A CA 1
ATOM 643 C C . ASP A 1 86 ? -14.640 -2.567 -5.665 1.00 89.25 86 ASP A C 1
ATOM 645 O O . ASP A 1 86 ? -14.099 -2.873 -4.599 1.00 89.25 86 ASP A O 1
ATOM 649 N N . GLU A 1 87 ? -15.343 -1.438 -5.787 1.00 87.94 87 GLU A N 1
ATOM 650 C CA . GLU A 1 87 ? -15.562 -0.504 -4.678 1.00 87.94 87 GLU A CA 1
ATOM 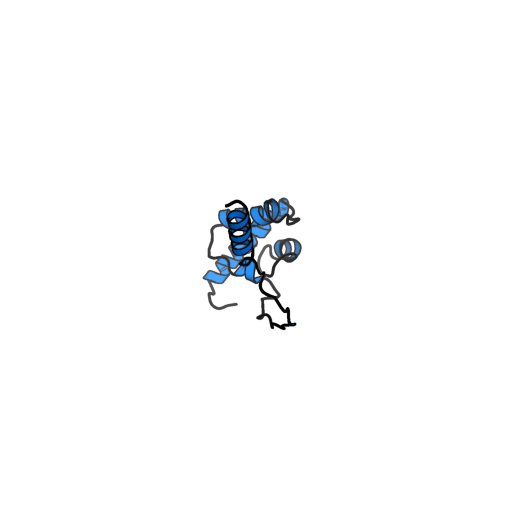651 C C . GLU A 1 87 ? -16.221 -1.176 -3.465 1.00 87.94 87 GLU A C 1
ATOM 653 O O . GLU A 1 87 ? -15.942 -0.803 -2.324 1.00 87.94 87 GLU A O 1
ATOM 658 N N . GLN A 1 88 ? -17.056 -2.198 -3.686 1.00 91.62 88 GLN A N 1
ATOM 659 C CA . GLN A 1 88 ? -17.694 -2.951 -2.608 1.00 91.62 88 GLN A CA 1
ATOM 660 C C . GLN A 1 88 ? -16.702 -3.801 -1.798 1.00 91.62 88 GLN A C 1
ATOM 662 O O . GLN A 1 88 ? -16.969 -4.080 -0.630 1.00 91.62 88 GLN A O 1
ATOM 667 N N . ALA A 1 89 ? -15.553 -4.168 -2.375 1.00 95.12 89 ALA A N 1
ATOM 668 C CA . ALA A 1 89 ? -14.512 -4.941 -1.696 1.00 95.12 89 ALA A CA 1
ATOM 669 C C . ALA A 1 89 ? -13.581 -4.068 -0.833 1.00 95.12 89 ALA A C 1
ATOM 671 O O . ALA A 1 89 ? -12.870 -4.588 0.029 1.00 95.12 89 ALA A O 1
ATOM 672 N N . ILE A 1 90 ? -13.579 -2.740 -1.024 1.00 95.94 90 ILE A N 1
ATOM 673 C CA . ILE A 1 90 ? -12.660 -1.821 -0.327 1.00 95.94 90 ILE A CA 1
ATOM 674 C C . ILE A 1 90 ? -12.730 -1.963 1.203 1.00 95.94 90 ILE A C 1
ATOM 676 O O . ILE A 1 90 ? -11.665 -2.067 1.817 1.00 95.94 90 ILE A O 1
ATOM 680 N N . PRO A 1 91 ? -13.914 -1.987 1.853 1.00 96.81 91 PRO A N 1
ATOM 681 C CA . PRO A 1 91 ? -13.977 -2.116 3.307 1.00 96.81 91 PRO A CA 1
ATOM 682 C C . PRO A 1 91 ? -13.316 -3.401 3.815 1.00 96.81 91 PRO A C 1
ATOM 684 O O . PRO A 1 91 ? -12.569 -3.342 4.787 1.00 96.81 91 PRO A O 1
ATOM 687 N N . GLU A 1 92 ? -13.527 -4.526 3.128 1.00 97.94 92 GLU A N 1
ATOM 688 C CA . GLU A 1 92 ? -12.970 -5.833 3.495 1.00 97.94 92 GLU A CA 1
ATOM 689 C C . GLU A 1 92 ? -11.447 -5.892 3.287 1.00 97.94 92 GLU A C 1
ATOM 691 O O . GLU A 1 92 ? -10.716 -6.382 4.148 1.00 97.94 92 GLU A O 1
ATOM 696 N N . ILE A 1 93 ? -10.948 -5.314 2.190 1.00 98.00 93 ILE A N 1
ATOM 697 C CA . ILE A 1 93 ? -9.508 -5.171 1.919 1.00 98.00 93 ILE A CA 1
ATOM 698 C C . ILE A 1 93 ? -8.831 -4.343 3.021 1.00 98.00 93 ILE A C 1
ATOM 700 O O . ILE A 1 93 ? -7.762 -4.694 3.522 1.00 98.00 93 ILE A O 1
ATOM 704 N N . VAL A 1 94 ? -9.449 -3.229 3.415 1.00 97.88 94 VAL A N 1
ATOM 705 C CA . VAL A 1 94 ? -8.922 -2.355 4.469 1.00 97.88 94 VAL A CA 1
ATOM 706 C C . VAL A 1 94 ? -8.961 -3.049 5.833 1.00 97.88 94 VAL A C 1
ATOM 708 O O . VAL A 1 94 ? -7.991 -2.946 6.589 1.00 97.88 94 VAL A O 1
ATOM 711 N N . ASP A 1 95 ? -10.044 -3.766 6.147 1.00 97.62 95 ASP A N 1
ATOM 712 C CA . ASP A 1 95 ? -10.176 -4.552 7.380 1.00 97.62 95 ASP A CA 1
ATOM 713 C C . ASP A 1 95 ? -9.049 -5.581 7.505 1.00 97.62 95 ASP A C 1
ATOM 715 O O . ASP A 1 95 ? -8.432 -5.689 8.570 1.00 97.62 95 ASP A O 1
ATOM 719 N N . TYR A 1 96 ? -8.729 -6.271 6.406 1.00 98.00 96 TYR A N 1
ATOM 720 C CA . TYR A 1 96 ? -7.627 -7.227 6.354 1.00 98.00 96 TYR A CA 1
ATOM 721 C C . TYR A 1 96 ? -6.295 -6.582 6.749 1.00 98.00 96 TYR A C 1
ATOM 723 O O . TYR A 1 96 ? -5.605 -7.079 7.641 1.00 98.00 96 TYR A O 1
ATOM 731 N N . PHE A 1 97 ? -5.934 -5.446 6.145 1.00 97.56 97 PHE A N 1
ATOM 732 C CA . PHE A 1 97 ? -4.649 -4.807 6.437 1.00 97.56 97 PHE A CA 1
ATOM 733 C C . PHE A 1 97 ? -4.545 -4.294 7.875 1.00 97.56 97 PHE A C 1
ATOM 735 O O . PHE A 1 97 ? -3.486 -4.407 8.496 1.00 97.56 97 PHE A O 1
ATOM 742 N N . VAL A 1 98 ? -5.643 -3.784 8.438 1.00 96.62 98 VAL A N 1
ATOM 743 C CA . VAL A 1 98 ? -5.695 -3.395 9.854 1.00 96.62 98 VAL A CA 1
ATOM 744 C C . VAL A 1 98 ? -5.509 -4.617 10.761 1.00 96.62 98 VAL A C 1
ATOM 746 O O . VAL A 1 98 ? -4.742 -4.552 11.724 1.00 96.62 98 VAL A O 1
ATOM 749 N N . ALA A 1 99 ? -6.158 -5.742 10.448 1.00 95.56 99 ALA A N 1
ATOM 750 C CA . ALA A 1 99 ? -6.022 -6.981 11.212 1.00 95.56 99 ALA A CA 1
ATOM 751 C C . ALA A 1 99 ? -4.593 -7.548 11.153 1.00 95.56 99 ALA A C 1
ATOM 753 O O . ALA A 1 99 ? -4.033 -7.917 12.188 1.00 95.56 99 ALA A O 1
ATOM 754 N N . VAL A 1 100 ? -3.974 -7.561 9.969 1.00 94.75 100 VAL A N 1
ATOM 755 C CA . VAL A 1 100 ? -2.582 -8.002 9.789 1.00 94.75 100 VAL A CA 1
ATOM 756 C C . VAL A 1 100 ? -1.622 -7.120 10.581 1.00 94.75 100 VAL A C 1
ATOM 758 O O . VAL A 1 100 ? -0.756 -7.640 11.285 1.00 94.75 100 VAL A O 1
ATOM 761 N N . GLN A 1 101 ? -1.796 -5.798 10.542 1.00 93.44 101 GLN A N 1
ATOM 762 C CA . GLN A 1 101 ? -0.964 -4.884 11.324 1.00 93.44 101 GLN A CA 1
ATOM 763 C C . GLN A 1 101 ? -1.089 -5.121 12.831 1.00 93.44 101 GLN A C 1
ATOM 765 O O . GLN A 1 101 ? -0.070 -5.144 13.525 1.00 93.44 101 GLN A O 1
ATOM 770 N N . ALA A 1 102 ? -2.301 -5.362 13.337 1.00 90.75 102 ALA A N 1
ATOM 771 C CA . ALA A 1 102 ? -2.513 -5.697 14.743 1.00 90.75 102 ALA A CA 1
ATOM 772 C C . ALA A 1 102 ? -1.815 -7.014 15.136 1.00 90.75 102 ALA A C 1
ATOM 774 O O . ALA A 1 102 ? -1.198 -7.097 16.201 1.00 90.75 102 ALA A O 1
ATOM 775 N N . ALA A 1 103 ? -1.853 -8.026 14.264 1.00 88.25 103 ALA A N 1
ATOM 776 C CA . ALA A 1 103 ? -1.178 -9.303 14.489 1.00 88.25 103 ALA A CA 1
ATOM 777 C C . ALA A 1 103 ? 0.359 -9.181 14.476 1.00 88.25 103 ALA A C 1
ATOM 779 O O . ALA A 1 103 ? 1.029 -9.829 15.282 1.00 88.25 103 ALA A O 1
ATOM 780 N N . GLN A 1 104 ? 0.917 -8.322 13.616 1.00 83.25 104 GLN A N 1
ATOM 781 C CA . GLN A 1 104 ? 2.358 -8.039 13.555 1.00 83.25 104 GLN A CA 1
ATOM 782 C C . GLN A 1 104 ? 2.862 -7.312 14.807 1.00 83.25 104 GLN A C 1
ATOM 784 O O . GLN A 1 104 ? 3.939 -7.628 15.306 1.00 83.25 104 GLN A O 1
ATOM 789 N N . VAL A 1 105 ? 2.080 -6.374 15.356 1.00 80.56 105 VAL A N 1
ATOM 790 C CA . VAL A 1 105 ? 2.414 -5.719 16.636 1.00 80.56 105 VAL A CA 1
ATOM 791 C C . VAL A 1 105 ? 2.428 -6.732 17.776 1.00 80.56 105 VAL A C 1
ATOM 793 O O . VAL A 1 105 ? 3.301 -6.671 18.641 1.00 80.56 105 VAL A O 1
ATOM 796 N N . ALA A 1 106 ? 1.488 -7.679 17.771 1.00 79.69 106 ALA A N 1
ATOM 797 C CA . ALA A 1 106 ? 1.454 -8.744 18.764 1.00 79.69 106 ALA A CA 1
ATOM 798 C C . ALA A 1 106 ? 2.635 -9.726 18.626 1.00 79.69 106 ALA A C 1
ATOM 800 O O . ALA A 1 106 ? 3.049 -10.304 19.628 1.00 79.69 106 ALA A O 1
ATOM 801 N N . ASN A 1 107 ? 3.189 -9.899 17.417 1.00 72.31 107 ASN A N 1
ATOM 802 C CA . ASN A 1 107 ? 4.253 -10.863 17.118 1.00 72.31 107 ASN A CA 1
ATOM 803 C C . ASN A 1 107 ? 5.329 -10.273 16.177 1.00 72.31 107 ASN A C 1
ATOM 805 O O . ASN A 1 107 ? 5.395 -10.647 15.004 1.00 72.31 107 ASN A O 1
ATOM 809 N N . PRO A 1 108 ? 6.223 -9.398 16.671 1.00 64.25 108 PRO A N 1
ATOM 810 C CA . PRO A 1 108 ? 7.164 -8.641 15.835 1.00 64.25 108 PRO A CA 1
ATOM 811 C C . PRO A 1 108 ? 8.291 -9.467 15.174 1.00 64.25 108 PRO A C 1
ATOM 813 O O . PRO A 1 108 ? 9.178 -8.888 14.557 1.00 64.25 108 PRO A O 1
ATOM 816 N N . GLY A 1 109 ? 8.281 -10.801 15.291 1.00 59.72 109 GLY A N 1
ATOM 817 C CA . GLY A 1 109 ? 9.279 -11.705 14.697 1.00 59.72 109 GLY A CA 1
ATOM 818 C C . GLY A 1 109 ? 8.693 -12.888 13.917 1.00 59.72 109 GLY A C 1
ATOM 819 O O . GLY A 1 109 ? 9.406 -13.858 13.699 1.00 59.72 109 GLY A O 1
ATOM 820 N N . GLY A 1 110 ? 7.402 -12.849 13.568 1.00 54.00 110 GLY A N 1
ATOM 821 C CA . GLY A 1 110 ? 6.680 -13.958 12.923 1.00 54.00 110 GLY A CA 1
ATOM 822 C C . GLY A 1 110 ? 6.581 -13.885 11.396 1.00 54.00 110 GLY A C 1
ATOM 823 O O . GLY A 1 110 ? 5.587 -14.367 10.857 1.00 54.00 110 GLY A O 1
ATOM 824 N N . ALA A 1 111 ? 7.540 -13.232 10.733 1.00 48.75 111 ALA A N 1
ATOM 825 C CA . ALA A 1 111 ? 7.655 -13.208 9.273 1.00 48.75 111 ALA A CA 1
ATOM 826 C C . ALA A 1 111 ? 8.554 -14.348 8.783 1.00 48.75 111 ALA A C 1
ATOM 828 O O . ALA A 1 111 ? 9.601 -14.576 9.434 1.00 48.75 111 ALA A O 1
#

Foldseek 3Di:
DVVVVVVVVVVVVPPPDDDDDDDDDDDDDDDDADQADDDDFLRVLCVVFPPPPDGNCVLLVDDDDDLVVLLVVVVCCCPPVVGPHDPVSSVRSSVGSNGSSVVCVVPVPPD

pLDDT: mean 86.78, std 14.25, range [48.75, 98.12]

Sequence (111 aa):
MKHWAIILAVLLAGCDSRPDVVFVNAAITLPDDPAELPPGPGLQAVVENCTACHSPSTMLQQPQVPRAKWESMVSKMIETYKAPVDEQAIPEIVDYFVAVQAAQVANPGGA

Radius of gyration: 26.33 Å; chains: 1; bounding box: 56×56×61 Å

Secondary structure (DSSP, 8-state):
-HHHHHHHHHHTTTT-------------PPPP--SSPPP-TTHHHHHHHHTTTS-HHHHHT--S--HHHHHHHHHHHHHTT-----GGGHHHHHHHHHHHHHHHHH-TT--